Protein AF-A0A7C0Y6F1-F1 (afdb_monomer)

Secondary structure (DSSP, 8-state):
-------S-------------HHHHHHT-HHHHHHHHHHHHHHHHHHHH--HHHHHHHHHTS-HHHHHHHHHHHHHHHHHHHHHHHHHHHHTT----HHHHHHHHHHHHHHHHHSGGGTHHHHHHHHHHHHH---HHHHHHHHHHHHHHHHHH-

Structure (mmCIF, N/CA/C/O backbone):
data_AF-A0A7C0Y6F1-F1
#
_entry.id   AF-A0A7C0Y6F1-F1
#
loop_
_atom_site.group_PDB
_atom_site.id
_atom_site.type_symbol
_atom_site.label_atom_id
_atom_site.label_alt_id
_atom_site.label_comp_id
_atom_site.label_asym_id
_atom_site.label_entity_id
_atom_site.label_seq_id
_atom_site.pdbx_PDB_ins_code
_atom_site.Cartn_x
_atom_site.Cartn_y
_atom_site.Cartn_z
_atom_site.occupancy
_atom_site.B_iso_or_equiv
_atom_site.auth_seq_id
_atom_site.auth_comp_id
_atom_site.auth_asym_id
_atom_site.auth_atom_id
_atom_site.pdbx_PDB_model_num
ATOM 1 N N . MET A 1 1 ? -4.916 44.523 58.537 1.00 45.69 1 MET A N 1
ATOM 2 C CA . MET A 1 1 ? -4.960 45.295 57.272 1.00 45.69 1 MET A CA 1
ATOM 3 C C . MET A 1 1 ? -3.511 45.398 56.793 1.00 45.69 1 MET A C 1
ATOM 5 O O . MET A 1 1 ? -2.771 46.171 57.369 1.00 45.69 1 MET A O 1
ATOM 9 N N . LYS A 1 2 ? -2.946 44.514 55.965 1.00 43.34 2 LYS A N 1
ATOM 10 C CA . LYS A 1 2 ? -3.281 44.062 54.599 1.00 43.34 2 LYS A CA 1
ATOM 11 C C . LYS A 1 2 ? -2.713 42.632 54.439 1.00 43.34 2 LYS A C 1
ATOM 13 O O . LYS A 1 2 ? -1.578 42.402 54.830 1.00 43.34 2 LYS A O 1
ATOM 18 N N . SER A 1 3 ? -3.535 41.605 54.239 1.00 47.12 3 SER A N 1
ATOM 19 C CA . SER A 1 3 ? -3.939 41.013 52.948 1.00 47.12 3 SER A CA 1
ATOM 20 C C . SER A 1 3 ? -2.778 40.563 52.049 1.00 47.12 3 SER A C 1
ATOM 22 O O . SER A 1 3 ? -2.149 41.364 51.362 1.00 47.12 3 SER A O 1
ATOM 24 N N . ASN A 1 4 ? -2.587 39.244 52.046 1.00 40.72 4 ASN A N 1
ATOM 25 C CA . ASN A 1 4 ? -1.933 38.433 51.024 1.00 40.72 4 ASN A CA 1
ATOM 26 C C . ASN A 1 4 ? -2.391 38.797 49.601 1.00 40.72 4 ASN A C 1
ATOM 28 O O . ASN A 1 4 ? -3.575 39.067 49.413 1.00 40.72 4 ASN A O 1
ATOM 32 N N . LEU A 1 5 ? -1.491 38.686 48.618 1.00 48.28 5 LEU A N 1
ATOM 33 C CA . LEU A 1 5 ? -1.587 37.754 47.477 1.00 48.28 5 LEU A CA 1
ATOM 34 C C . LEU A 1 5 ? -0.594 38.151 46.373 1.00 48.28 5 LEU A C 1
ATOM 36 O O . LEU A 1 5 ? -0.806 39.086 45.608 1.00 48.28 5 LEU A O 1
ATOM 40 N N . ASN A 1 6 ? 0.484 37.370 46.299 1.00 45.94 6 ASN A N 1
ATOM 41 C CA . ASN A 1 6 ? 1.300 37.159 45.107 1.00 45.94 6 ASN A CA 1
ATOM 42 C C . ASN A 1 6 ? 0.425 36.635 43.969 1.00 45.94 6 ASN A C 1
ATOM 44 O O . ASN A 1 6 ? 0.065 35.464 44.036 1.00 45.94 6 ASN A O 1
ATOM 48 N N . ILE A 1 7 ? 0.166 37.414 42.916 1.00 55.19 7 ILE A N 1
ATOM 49 C CA . ILE A 1 7 ? -0.123 36.864 41.582 1.00 55.19 7 ILE A CA 1
ATOM 50 C C . ILE A 1 7 ? 0.225 37.914 40.517 1.00 55.19 7 ILE A C 1
ATOM 52 O O . ILE A 1 7 ? -0.499 38.890 40.388 1.00 55.19 7 ILE A O 1
ATOM 56 N N . THR A 1 8 ? 1.304 37.702 39.756 1.00 49.41 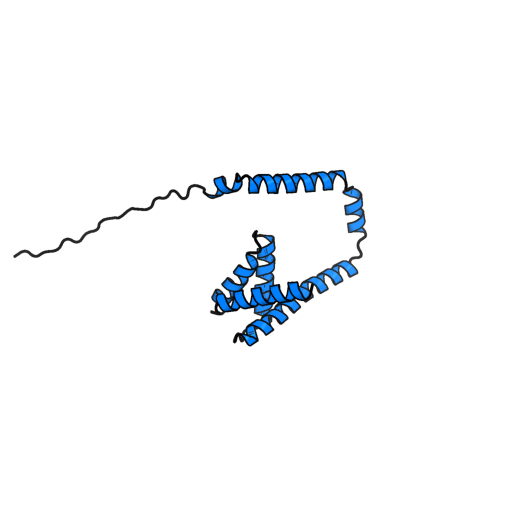8 THR A N 1
ATOM 57 C CA . THR A 1 8 ? 1.400 37.968 38.299 1.00 49.41 8 THR A CA 1
ATOM 58 C C . THR A 1 8 ? 2.741 37.444 37.763 1.00 49.41 8 THR A C 1
ATOM 60 O O . THR A 1 8 ? 3.693 37.310 38.528 1.00 49.41 8 THR A O 1
ATOM 63 N N . PRO A 1 9 ? 2.790 37.017 36.492 1.00 45.62 9 PRO A N 1
ATOM 64 C CA . PRO A 1 9 ? 3.160 35.650 36.153 1.00 45.62 9 PRO A CA 1
ATOM 65 C C . PRO A 1 9 ? 4.642 35.475 35.829 1.00 45.62 9 PRO A C 1
ATOM 67 O O . PRO A 1 9 ? 5.271 36.290 35.159 1.00 45.62 9 PRO A O 1
ATOM 70 N N . LYS A 1 10 ? 5.157 34.313 36.228 1.00 42.69 10 LYS A N 1
ATOM 71 C CA . LYS A 1 10 ? 6.374 33.723 35.689 1.00 42.69 10 LYS A CA 1
ATOM 72 C C . LYS A 1 10 ? 6.100 33.376 34.223 1.00 42.69 10 LYS A C 1
ATOM 74 O O . LYS A 1 10 ? 5.438 32.381 33.937 1.00 42.69 10 LYS A O 1
ATOM 79 N N . ILE A 1 11 ? 6.547 34.228 33.302 1.00 44.94 11 ILE A N 1
ATOM 80 C CA . ILE A 1 11 ? 6.618 33.883 31.881 1.00 44.94 11 ILE A CA 1
ATOM 81 C C . ILE A 1 11 ? 7.754 32.869 31.761 1.00 44.94 11 ILE A C 1
ATOM 83 O O . ILE A 1 11 ? 8.924 33.208 31.620 1.00 44.94 11 ILE A O 1
ATOM 87 N N . GLU A 1 12 ? 7.388 31.604 31.924 1.00 43.25 12 GLU A N 1
ATOM 88 C CA . GLU A 1 12 ? 8.207 30.441 31.622 1.00 43.25 12 GLU A CA 1
ATOM 89 C C . GLU A 1 12 ? 8.325 30.361 30.091 1.00 43.25 12 GLU A C 1
ATOM 91 O O . GLU A 1 12 ? 7.599 29.632 29.421 1.00 43.25 12 GLU A O 1
ATOM 96 N N . SER A 1 13 ? 9.202 31.182 29.510 1.00 50.00 13 SER A N 1
ATOM 97 C CA . SER A 1 13 ? 9.608 31.062 28.111 1.00 50.00 13 SER A CA 1
ATOM 98 C C . SER A 1 13 ? 10.679 29.975 27.991 1.00 50.00 13 SER A C 1
ATOM 100 O O . SER A 1 13 ? 11.838 30.255 27.691 1.00 50.00 13 SER A O 1
ATOM 102 N N . THR A 1 14 ? 10.304 28.724 28.251 1.00 49.09 14 THR A N 1
ATOM 103 C CA . THR A 1 14 ? 11.105 27.550 27.884 1.00 49.09 14 THR A CA 1
ATOM 104 C C . THR A 1 14 ? 10.550 26.958 26.594 1.00 49.09 14 THR A C 1
ATOM 106 O O . THR A 1 14 ? 9.919 25.908 26.566 1.00 49.09 14 THR A O 1
ATOM 109 N N . MET A 1 15 ? 10.798 27.652 25.485 1.00 47.81 15 MET A N 1
ATOM 110 C CA . MET A 1 15 ? 10.840 27.000 24.179 1.00 47.81 15 MET A CA 1
ATOM 111 C C . MET A 1 15 ? 12.304 26.927 23.753 1.00 47.81 15 MET A C 1
ATOM 113 O O . MET A 1 15 ? 12.851 27.950 23.341 1.00 47.81 15 MET A O 1
ATOM 117 N N . PRO A 1 16 ? 12.963 25.757 23.810 1.00 47.88 16 PRO A N 1
ATOM 118 C CA . PRO A 1 16 ? 14.098 25.535 22.943 1.00 47.88 16 PRO A CA 1
ATOM 119 C C . PRO A 1 16 ? 13.527 25.334 21.537 1.00 47.88 16 PRO A C 1
ATOM 121 O O . PRO A 1 16 ? 13.093 24.245 21.168 1.00 47.88 16 PRO A O 1
ATOM 124 N N . VAL A 1 17 ? 13.491 26.409 20.751 1.00 55.25 17 VAL A N 1
ATOM 125 C CA . VAL A 1 17 ? 13.431 26.298 19.291 1.00 55.25 17 VAL A CA 1
ATOM 126 C C . VAL A 1 17 ? 14.832 25.895 18.835 1.00 55.25 17 VAL A C 1
ATOM 128 O O . VAL A 1 17 ? 15.611 26.709 18.363 1.00 55.25 17 VAL A O 1
ATOM 131 N N . GLU A 1 18 ? 15.162 24.624 19.037 1.00 55.50 18 GLU A N 1
ATOM 132 C CA . GLU A 1 18 ? 16.269 23.941 18.366 1.00 55.50 18 GLU A CA 1
ATOM 133 C C . GLU A 1 18 ? 15.736 22.626 17.790 1.00 55.50 18 GLU A C 1
ATOM 135 O O . GLU A 1 18 ? 16.178 21.526 18.109 1.00 55.50 18 GLU A O 1
ATOM 140 N N . GLU A 1 19 ? 14.744 22.737 16.908 1.00 54.62 19 GLU A N 1
ATOM 141 C CA . GLU A 1 19 ? 14.383 21.659 15.984 1.00 54.62 19 GLU A CA 1
ATOM 142 C C . GLU A 1 19 ? 15.173 21.820 14.674 1.00 54.62 19 GLU A C 1
ATOM 144 O O . GLU A 1 19 ? 14.652 21.674 13.570 1.00 54.62 19 GLU A O 1
ATOM 149 N N . ASP A 1 20 ? 16.461 22.156 14.785 1.00 49.38 20 ASP A N 1
ATOM 150 C CA . ASP A 1 20 ? 17.341 22.255 13.628 1.00 49.38 20 ASP A CA 1
ATOM 151 C C . ASP A 1 20 ? 17.828 20.840 13.249 1.00 49.38 20 ASP A C 1
ATOM 153 O O . ASP A 1 20 ? 18.839 20.308 13.707 1.00 49.38 20 ASP A O 1
ATOM 157 N N . LEU A 1 21 ? 17.033 20.194 12.391 1.00 57.75 21 LEU A N 1
ATOM 158 C CA . LEU A 1 21 ? 17.490 19.241 11.372 1.00 57.75 21 LEU A CA 1
ATOM 159 C C . LEU A 1 21 ? 18.087 17.894 11.843 1.00 57.75 21 LEU A C 1
ATOM 161 O O . LEU A 1 21 ? 19.105 17.425 11.322 1.00 57.75 21 LEU A O 1
ATOM 165 N N . SER A 1 22 ? 17.338 17.138 12.652 1.00 54.09 22 SER A N 1
ATOM 166 C CA . SER A 1 22 ? 17.524 15.674 12.815 1.00 54.09 22 SER A CA 1
ATOM 167 C C . SER A 1 22 ? 17.446 14.889 11.479 1.00 54.09 22 SER A C 1
ATOM 169 O O . SER A 1 22 ? 18.003 13.797 11.329 1.00 54.09 22 SER A O 1
ATOM 171 N N . LEU A 1 23 ? 16.831 15.476 10.445 1.00 57.59 23 LEU A N 1
ATOM 172 C CA . LEU A 1 23 ? 16.748 14.901 9.098 1.00 57.59 23 LEU A CA 1
ATOM 173 C C . LEU A 1 23 ? 18.121 14.791 8.408 1.00 57.59 23 LEU A C 1
ATOM 175 O O . LEU A 1 23 ? 18.421 13.739 7.840 1.00 57.59 23 LEU A O 1
ATOM 179 N N . LYS A 1 24 ? 18.997 15.807 8.502 1.00 52.41 24 LYS A N 1
ATOM 180 C CA . LYS A 1 24 ? 20.322 15.791 7.839 1.00 52.41 24 LYS A CA 1
ATOM 181 C C . LYS A 1 24 ? 21.204 14.645 8.343 1.00 52.41 24 LYS A C 1
ATOM 183 O O . LYS A 1 24 ? 21.863 13.973 7.552 1.00 52.41 24 LYS A O 1
ATOM 188 N N . ARG A 1 25 ? 21.157 14.360 9.647 1.00 55.91 25 ARG A N 1
ATOM 189 C CA . ARG A 1 25 ? 21.922 13.270 10.276 1.00 55.91 25 ARG A CA 1
ATOM 190 C C . ARG A 1 25 ? 21.455 11.878 9.830 1.00 55.91 25 ARG A C 1
ATOM 192 O O . ARG A 1 25 ? 22.266 10.960 9.745 1.00 55.91 25 ARG A O 1
ATOM 199 N N . LYS A 1 26 ? 20.168 11.720 9.497 1.00 57.12 26 LYS A N 1
ATOM 200 C CA . LYS A 1 26 ? 19.586 10.460 8.998 1.00 57.12 26 LYS A CA 1
ATOM 201 C C . LYS A 1 26 ? 19.846 10.240 7.500 1.00 57.12 26 LYS A C 1
ATOM 203 O O . LYS A 1 26 ? 20.024 9.096 7.073 1.00 57.12 26 LYS A O 1
ATOM 208 N N . PHE A 1 27 ? 19.929 11.319 6.717 1.00 56.50 27 PHE A N 1
ATOM 209 C CA . PHE A 1 27 ? 20.334 11.274 5.304 1.00 56.50 27 PHE A CA 1
ATOM 210 C C . PHE A 1 27 ? 21.774 10.771 5.124 1.00 56.50 27 PHE A C 1
ATOM 212 O O . PHE A 1 27 ? 22.020 9.957 4.240 1.00 56.50 27 PHE A O 1
ATOM 219 N N . PHE A 1 28 ? 22.689 11.156 6.018 1.00 58.19 28 PHE A N 1
ATOM 220 C CA . PHE A 1 28 ? 24.073 10.659 6.041 1.00 58.19 28 PHE A CA 1
ATOM 221 C C . PHE A 1 28 ? 24.278 9.423 6.930 1.00 58.19 28 PHE A C 1
ATOM 223 O O . PHE A 1 28 ? 25.402 9.121 7.332 1.00 58.19 28 PHE A O 1
ATOM 230 N N . SER A 1 29 ? 23.220 8.664 7.238 1.00 73.00 29 SER A N 1
ATOM 231 C CA . SER A 1 29 ? 23.426 7.354 7.859 1.00 73.00 29 SER A CA 1
ATOM 232 C C . SER A 1 29 ? 24.104 6.422 6.849 1.00 73.00 29 SER A C 1
ATOM 234 O O . SER A 1 29 ? 23.693 6.352 5.689 1.00 73.00 29 SER A O 1
ATOM 236 N N . PHE A 1 30 ? 25.117 5.671 7.288 1.00 79.69 30 PHE A N 1
ATOM 237 C CA . PHE A 1 30 ? 25.823 4.694 6.448 1.00 79.69 30 PHE A CA 1
ATOM 238 C C . PHE A 1 30 ? 24.856 3.724 5.741 1.00 79.69 30 PHE A C 1
ATOM 240 O O . PHE A 1 30 ? 25.056 3.373 4.583 1.00 79.69 30 PHE A O 1
ATOM 247 N N . LYS A 1 31 ? 23.743 3.367 6.399 1.00 78.50 31 LYS A N 1
ATOM 248 C CA . LYS A 1 31 ? 22.677 2.526 5.828 1.00 78.50 31 LYS A CA 1
ATOM 249 C C . LYS A 1 31 ? 21.946 3.203 4.663 1.00 78.50 31 LYS A C 1
ATOM 251 O O . LYS A 1 31 ? 21.627 2.545 3.674 1.00 78.50 31 LYS A O 1
ATOM 256 N N . THR A 1 32 ? 21.689 4.506 4.770 1.00 81.75 32 THR A N 1
ATOM 257 C CA . THR A 1 32 ? 21.042 5.307 3.721 1.00 81.75 32 THR A CA 1
ATOM 258 C C . THR A 1 32 ? 21.962 5.417 2.507 1.00 81.75 32 THR A C 1
ATOM 260 O O . THR A 1 32 ? 21.539 5.124 1.391 1.00 81.75 32 THR A O 1
ATOM 263 N N . LEU A 1 33 ? 23.239 5.744 2.735 1.00 85.25 33 LEU A N 1
ATOM 264 C CA . LEU A 1 33 ? 24.244 5.851 1.675 1.00 85.25 33 LEU A CA 1
ATOM 265 C C . LEU A 1 33 ? 24.457 4.512 0.956 1.00 85.25 33 LEU A C 1
ATOM 267 O O . LEU A 1 33 ? 24.483 4.475 -0.271 1.00 85.25 33 LEU A O 1
ATOM 271 N N . LEU A 1 34 ? 24.525 3.408 1.706 1.00 88.75 34 LEU A N 1
ATOM 272 C CA . LEU A 1 34 ? 24.637 2.062 1.143 1.00 88.75 34 LEU A CA 1
ATOM 273 C C . LEU A 1 34 ? 23.416 1.691 0.287 1.00 88.75 34 LEU A C 1
ATOM 275 O O . LEU A 1 34 ? 23.574 1.102 -0.779 1.00 88.75 34 LEU A O 1
ATOM 279 N N . SER A 1 35 ? 22.206 2.071 0.714 1.00 85.44 35 SER A N 1
ATOM 280 C CA . SER A 1 35 ? 20.974 1.824 -0.051 1.00 85.44 35 SER A CA 1
ATOM 281 C C . SER A 1 35 ? 20.953 2.609 -1.367 1.00 85.44 35 SER A C 1
ATOM 283 O O . SER A 1 35 ? 20.584 2.057 -2.402 1.00 85.44 35 SER A O 1
ATOM 285 N N . PHE A 1 36 ? 21.393 3.873 -1.352 1.00 90.50 36 PHE A N 1
ATOM 286 C CA . PHE A 1 36 ? 21.524 4.681 -2.568 1.00 90.50 36 PHE A CA 1
ATOM 287 C C . PHE A 1 36 ? 22.613 4.156 -3.502 1.00 90.50 36 PHE A C 1
ATOM 289 O O . PHE A 1 36 ? 22.384 4.076 -4.707 1.00 90.50 36 PHE A O 1
ATOM 296 N N . LEU A 1 37 ? 23.766 3.755 -2.962 1.00 93.44 37 LEU A N 1
ATOM 297 C CA . LEU A 1 37 ? 24.845 3.153 -3.743 1.00 93.44 37 LEU A CA 1
ATOM 298 C C . LEU A 1 37 ? 24.368 1.866 -4.424 1.00 93.44 37 LEU A C 1
ATOM 300 O O . LEU A 1 37 ? 24.578 1.690 -5.620 1.00 93.44 37 LEU A O 1
ATOM 304 N N . LEU A 1 38 ? 23.659 1.003 -3.693 1.00 94.12 38 LEU A N 1
ATOM 305 C CA . LEU A 1 38 ? 23.070 -0.210 -4.253 1.00 94.12 38 LEU A CA 1
ATOM 306 C C . LEU A 1 38 ? 22.056 0.110 -5.359 1.00 94.12 38 LEU A C 1
ATOM 308 O O . LEU A 1 38 ? 22.127 -0.480 -6.435 1.00 94.12 38 LEU A O 1
ATOM 312 N N . ALA A 1 39 ? 21.149 1.064 -5.128 1.00 92.62 39 ALA A N 1
ATOM 313 C CA . ALA A 1 39 ? 20.194 1.504 -6.144 1.00 92.62 39 ALA A CA 1
ATOM 314 C C . ALA A 1 39 ? 20.908 2.024 -7.404 1.00 92.62 39 ALA A C 1
ATOM 316 O O . ALA A 1 39 ? 20.520 1.675 -8.519 1.00 92.62 39 ALA A O 1
ATOM 317 N N . PHE A 1 40 ? 21.984 2.797 -7.234 1.00 95.25 40 PHE A N 1
ATOM 318 C CA . PHE A 1 40 ? 22.790 3.318 -8.334 1.00 95.25 40 PHE A CA 1
ATOM 319 C C . PHE A 1 40 ? 23.509 2.205 -9.105 1.00 95.25 40 PHE A C 1
ATOM 321 O O . PHE A 1 40 ? 23.496 2.212 -10.332 1.00 95.25 40 PHE A O 1
ATOM 328 N N . ILE A 1 41 ? 24.071 1.211 -8.409 1.00 95.44 41 ILE A N 1
ATOM 329 C CA . ILE A 1 41 ? 24.688 0.031 -9.034 1.00 95.44 41 ILE A CA 1
ATOM 330 C C . ILE A 1 41 ? 23.657 -0.728 -9.875 1.00 95.44 41 ILE A C 1
ATOM 332 O O . ILE A 1 41 ? 23.937 -1.069 -11.023 1.00 95.44 41 ILE A O 1
ATOM 336 N N . VAL A 1 42 ? 22.455 -0.964 -9.338 1.00 94.75 42 VAL A N 1
ATOM 337 C CA . VAL A 1 42 ? 21.375 -1.642 -10.071 1.00 94.75 42 VAL A CA 1
ATOM 338 C C . VAL A 1 42 ? 20.969 -0.838 -11.308 1.00 94.75 42 VAL A C 1
ATOM 340 O O . VAL A 1 42 ? 20.878 -1.411 -12.391 1.00 94.75 42 VAL A O 1
ATOM 343 N N . LEU A 1 43 ? 20.783 0.479 -11.181 1.00 92.69 43 LEU A N 1
ATOM 344 C CA . LEU A 1 43 ? 20.468 1.373 -12.304 1.00 92.69 43 LEU A CA 1
ATOM 345 C C . LEU A 1 43 ? 21.571 1.381 -13.370 1.00 92.69 43 LEU A C 1
ATOM 347 O O . LEU A 1 43 ? 21.270 1.317 -14.560 1.00 92.69 43 LEU A O 1
ATOM 351 N N . TYR A 1 44 ? 22.838 1.412 -12.961 1.00 93.75 44 TYR A N 1
ATOM 352 C CA . TYR A 1 44 ? 23.984 1.387 -13.867 1.00 93.75 44 TYR A CA 1
ATOM 353 C C . TYR A 1 44 ? 24.094 0.058 -14.627 1.00 93.75 44 TYR A C 1
ATOM 355 O O . TYR A 1 44 ? 24.300 0.043 -15.845 1.00 93.75 44 TYR A O 1
ATOM 363 N N . LEU A 1 45 ? 23.904 -1.066 -13.929 1.00 92.62 45 LEU A N 1
ATOM 364 C CA . LEU A 1 45 ? 23.833 -2.386 -14.555 1.00 92.62 45 LEU A CA 1
ATOM 365 C C . LEU A 1 45 ? 22.669 -2.462 -15.541 1.00 92.62 45 LEU A C 1
ATOM 367 O O . LEU A 1 45 ? 22.851 -2.948 -16.656 1.00 92.62 45 LEU A O 1
ATOM 371 N N . LEU A 1 46 ? 21.499 -1.945 -15.162 1.00 90.50 46 LEU A N 1
ATOM 372 C CA . LEU A 1 46 ? 20.326 -1.896 -16.028 1.00 90.50 46 LEU A CA 1
ATOM 373 C C . LEU A 1 46 ? 20.618 -1.087 -17.296 1.00 90.50 46 LEU A C 1
ATOM 375 O O . LEU A 1 46 ? 20.378 -1.572 -18.395 1.00 90.50 46 LEU A O 1
ATOM 379 N N . TYR A 1 47 ? 21.208 0.099 -17.152 1.00 88.25 47 TYR A N 1
ATOM 380 C CA . TYR A 1 47 ? 21.570 0.965 -18.273 1.00 88.25 47 TYR A CA 1
ATOM 381 C C . TYR A 1 47 ? 22.582 0.309 -19.223 1.00 88.25 47 TYR A C 1
ATOM 383 O O . TYR A 1 47 ? 22.474 0.447 -20.436 1.00 88.25 47 TYR A O 1
ATOM 391 N N . THR A 1 48 ? 23.541 -0.448 -18.685 1.00 90.56 48 THR A N 1
ATOM 392 C CA . THR A 1 48 ? 24.588 -1.097 -19.492 1.00 90.56 48 THR A CA 1
ATOM 393 C C . THR A 1 48 ? 24.098 -2.392 -20.152 1.00 90.56 48 THR A C 1
ATOM 395 O O . THR A 1 48 ? 24.624 -2.804 -21.184 1.00 90.56 48 THR A O 1
ATOM 398 N N . ARG A 1 49 ? 23.109 -3.075 -19.559 1.00 89.56 49 ARG A N 1
ATOM 399 C CA . ARG A 1 49 ? 22.571 -4.354 -20.059 1.00 89.56 49 ARG A CA 1
ATOM 400 C C . ARG A 1 49 ? 21.325 -4.198 -20.927 1.00 89.56 49 ARG A C 1
ATOM 402 O O . ARG A 1 49 ? 21.025 -5.110 -21.694 1.00 89.56 49 ARG A O 1
ATOM 409 N N . ILE A 1 50 ? 20.591 -3.094 -20.800 1.00 89.38 50 ILE A N 1
ATOM 410 C CA . ILE A 1 50 ? 19.318 -2.881 -21.491 1.00 89.38 50 ILE A CA 1
ATOM 411 C C . ILE A 1 50 ? 19.470 -1.833 -22.588 1.00 89.38 50 ILE A C 1
ATOM 413 O O . ILE A 1 50 ? 19.720 -0.658 -22.340 1.00 89.38 50 ILE A O 1
ATOM 417 N N . GLU A 1 51 ? 19.196 -2.248 -23.821 1.00 89.81 51 GLU A N 1
ATOM 418 C CA . GLU A 1 51 ? 19.028 -1.326 -24.938 1.00 89.81 51 GLU A CA 1
ATOM 419 C C . GLU A 1 51 ? 17.682 -0.596 -24.820 1.00 89.81 51 GLU A C 1
ATOM 421 O O . GLU A 1 51 ? 16.629 -1.119 -25.198 1.00 89.81 51 GLU A O 1
ATOM 426 N N . ILE A 1 52 ? 17.718 0.639 -24.314 1.00 86.50 52 ILE A N 1
ATOM 427 C CA . ILE A 1 52 ? 16.527 1.475 -24.083 1.00 86.50 52 ILE A CA 1
ATOM 428 C C . ILE A 1 52 ? 15.665 1.615 -25.351 1.00 86.50 52 ILE A C 1
ATOM 430 O O . ILE A 1 52 ? 14.439 1.525 -25.284 1.00 86.50 52 ILE A O 1
ATOM 434 N N . ASN A 1 53 ? 16.293 1.730 -26.525 1.00 89.31 53 ASN A N 1
ATOM 435 C CA . ASN A 1 53 ? 15.593 1.816 -27.811 1.00 89.31 53 ASN A CA 1
ATOM 436 C C . ASN A 1 53 ? 14.740 0.570 -28.101 1.00 89.31 53 ASN A C 1
ATOM 438 O O . ASN A 1 53 ? 13.604 0.688 -28.567 1.00 89.31 53 ASN A O 1
ATOM 442 N N . LYS A 1 54 ? 15.248 -0.629 -27.776 1.00 89.69 54 LYS A N 1
ATOM 443 C CA . LYS A 1 54 ? 14.487 -1.877 -27.925 1.00 89.69 54 LYS A CA 1
ATOM 444 C C . LYS A 1 54 ? 13.296 -1.899 -26.971 1.00 89.69 54 LYS A C 1
ATOM 446 O O . LYS A 1 54 ? 12.198 -2.235 -27.409 1.00 89.69 54 LYS A O 1
ATOM 451 N N . VAL A 1 55 ? 13.472 -1.468 -25.720 1.00 89.75 55 VAL A N 1
ATOM 452 C CA . VAL A 1 55 ? 12.380 -1.380 -24.731 1.00 89.75 55 VAL A CA 1
ATOM 453 C C . VAL A 1 55 ? 11.263 -0.456 -25.212 1.00 89.75 55 VAL A C 1
ATOM 455 O O . VAL A 1 55 ? 10.104 -0.868 -25.235 1.00 89.75 55 VAL A O 1
ATOM 458 N N . ILE A 1 56 ? 11.598 0.753 -25.669 1.00 90.69 56 ILE A N 1
ATOM 459 C CA . ILE A 1 56 ? 10.610 1.711 -26.190 1.00 90.69 56 ILE A CA 1
ATOM 460 C C . ILE A 1 56 ? 9.861 1.113 -27.390 1.00 90.69 56 ILE A C 1
ATOM 462 O O . ILE A 1 56 ? 8.635 1.203 -27.459 1.00 90.69 56 ILE A O 1
ATOM 466 N N . SER A 1 57 ? 10.574 0.440 -28.299 1.00 91.81 57 SER A N 1
ATOM 467 C CA . SER A 1 57 ? 9.962 -0.205 -29.469 1.00 91.81 57 SER A CA 1
ATOM 468 C C . SER A 1 57 ? 9.036 -1.380 -29.121 1.00 91.81 57 SER A C 1
ATOM 470 O O . SER A 1 57 ? 8.102 -1.676 -29.863 1.00 91.81 57 SER A O 1
ATOM 472 N N . LEU A 1 58 ? 9.288 -2.073 -28.007 1.00 89.69 58 LEU A N 1
ATOM 473 C CA . LEU A 1 58 ? 8.434 -3.157 -27.521 1.00 89.69 58 LEU A CA 1
ATOM 474 C C . LEU A 1 58 ? 7.173 -2.604 -26.856 1.00 89.69 58 LEU A C 1
ATOM 476 O O . LEU A 1 58 ? 6.083 -3.119 -27.098 1.00 89.69 58 LEU A O 1
ATOM 480 N N . ILE A 1 59 ? 7.309 -1.529 -26.075 1.00 88.81 59 ILE A N 1
ATOM 481 C CA . ILE A 1 59 ? 6.177 -0.840 -25.447 1.00 88.81 59 ILE A CA 1
ATOM 482 C C . ILE A 1 59 ? 5.246 -0.257 -26.517 1.00 88.81 59 ILE A C 1
ATOM 484 O O . ILE A 1 59 ? 4.033 -0.412 -26.411 1.00 88.81 59 ILE A O 1
ATOM 488 N N . SER A 1 60 ? 5.785 0.343 -27.583 1.00 88.12 60 SER A N 1
ATOM 489 C CA . SER A 1 60 ? 4.961 0.906 -28.664 1.00 88.12 60 SER A CA 1
ATOM 490 C C . SER A 1 60 ? 4.198 -0.151 -29.473 1.00 88.12 60 SER A C 1
ATOM 492 O O . SER A 1 60 ? 3.158 0.153 -30.053 1.00 88.12 60 SER A O 1
ATOM 494 N N . LYS A 1 61 ? 4.675 -1.402 -29.481 1.00 92.06 61 LYS A N 1
ATOM 495 C CA . LYS A 1 61 ? 4.000 -2.554 -30.105 1.00 92.06 61 LYS A CA 1
ATOM 496 C C . LYS A 1 61 ? 2.994 -3.246 -29.182 1.00 92.06 61 LYS A C 1
ATOM 498 O O . LYS A 1 61 ? 2.345 -4.206 -29.607 1.00 92.06 61 LYS A O 1
ATOM 503 N N . ALA A 1 62 ? 2.871 -2.816 -27.927 1.00 89.19 62 ALA A N 1
ATOM 504 C CA . ALA A 1 62 ? 1.949 -3.430 -26.985 1.00 89.19 62 ALA A CA 1
ATOM 505 C C . ALA A 1 62 ? 0.496 -3.288 -27.465 1.00 89.19 62 ALA A C 1
ATOM 507 O O . ALA A 1 62 ? 0.064 -2.245 -27.956 1.00 89.19 62 ALA A O 1
ATOM 508 N N . LYS A 1 63 ? -0.290 -4.357 -27.307 1.00 92.69 63 LYS A N 1
ATOM 509 C CA . LYS A 1 63 ? -1.708 -4.350 -27.675 1.00 92.69 63 LYS A CA 1
ATOM 510 C C . LYS A 1 63 ? -2.505 -3.563 -26.634 1.00 92.69 63 LYS A C 1
ATOM 512 O O . LYS A 1 63 ? -2.730 -4.060 -25.531 1.00 92.69 63 LYS A O 1
ATOM 517 N N . TRP A 1 64 ? -3.002 -2.388 -27.015 1.00 91.06 64 TRP A N 1
ATOM 518 C CA . TRP A 1 64 ? -3.849 -1.538 -26.170 1.00 91.06 64 TRP A CA 1
ATOM 519 C C . TRP A 1 64 ? -5.024 -2.265 -25.486 1.00 91.06 64 TRP A C 1
ATOM 521 O O . TRP A 1 64 ? -5.227 -2.028 -24.296 1.00 91.06 64 TRP A O 1
ATOM 531 N N . PRO A 1 65 ? -5.752 -3.201 -26.137 1.00 94.38 65 PRO A N 1
ATOM 532 C CA . PRO A 1 65 ? -6.826 -3.937 -25.465 1.00 94.38 65 PRO A CA 1
ATOM 533 C C . PRO A 1 65 ? -6.341 -4.798 -24.294 1.00 94.38 65 PRO A C 1
ATOM 535 O O . PRO A 1 65 ? -7.006 -4.867 -23.265 1.00 94.38 65 PRO A O 1
ATOM 538 N N . LEU A 1 66 ? -5.165 -5.426 -24.420 1.00 93.88 66 LEU A N 1
ATOM 539 C CA . LEU A 1 66 ? -4.578 -6.217 -23.335 1.00 93.88 66 LEU A CA 1
ATOM 540 C C . LEU A 1 66 ? -4.122 -5.320 -22.186 1.00 93.88 66 LEU A C 1
ATOM 542 O O . LEU A 1 66 ? -4.296 -5.684 -21.027 1.00 93.88 66 LEU A O 1
ATOM 546 N N . PHE A 1 67 ? -3.580 -4.141 -22.500 1.00 92.31 67 PHE A N 1
ATOM 547 C CA . PHE A 1 67 ? -3.206 -3.159 -21.488 1.00 92.31 67 PHE A CA 1
ATOM 548 C C . PHE A 1 67 ? -4.429 -2.666 -20.705 1.00 92.31 67 PHE A C 1
ATOM 550 O O . PHE A 1 67 ? -4.411 -2.670 -19.476 1.00 92.31 67 PHE A O 1
ATOM 557 N N . LEU A 1 68 ? -5.517 -2.315 -21.400 1.00 94.50 68 LEU A N 1
ATOM 558 C CA . LEU A 1 68 ? -6.763 -1.897 -20.758 1.00 94.50 68 LEU A CA 1
ATOM 559 C C . LEU A 1 68 ? -7.366 -3.022 -19.905 1.00 94.50 68 L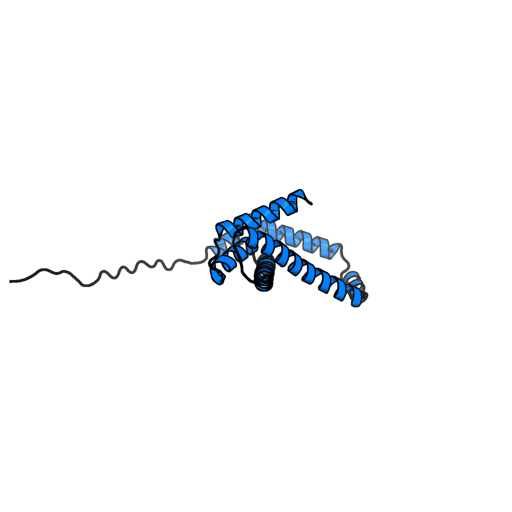EU A C 1
ATOM 561 O O . LEU A 1 68 ? -7.810 -2.774 -18.787 1.00 94.50 68 LEU A O 1
ATOM 565 N N . LEU A 1 69 ? -7.339 -4.264 -20.394 1.00 96.38 69 LEU A N 1
ATOM 566 C CA . LEU A 1 69 ? -7.803 -5.419 -19.629 1.00 96.38 69 LEU A CA 1
ATOM 567 C C . LEU A 1 69 ? -6.960 -5.637 -18.364 1.00 96.38 69 LEU A C 1
ATOM 569 O O . LEU A 1 69 ? -7.518 -5.811 -17.284 1.00 96.38 69 LEU A O 1
ATOM 573 N N . ALA A 1 70 ? -5.630 -5.582 -18.476 1.00 95.75 70 ALA A N 1
ATOM 574 C CA . ALA A 1 70 ? -4.728 -5.699 -17.332 1.00 95.75 70 ALA A CA 1
ATOM 575 C C . ALA A 1 70 ? -4.964 -4.578 -16.310 1.00 95.75 70 ALA A C 1
ATOM 577 O O . ALA A 1 70 ? -5.017 -4.842 -15.110 1.00 95.75 70 ALA A O 1
ATOM 578 N N . PHE A 1 71 ? -5.173 -3.348 -16.785 1.00 95.31 71 PHE A N 1
ATOM 579 C CA . PHE A 1 71 ? -5.541 -2.208 -15.953 1.00 95.31 71 PHE A CA 1
ATOM 580 C C . PHE A 1 71 ? -6.851 -2.477 -15.199 1.00 95.31 71 PHE A C 1
ATOM 582 O O . PHE A 1 71 ? -6.880 -2.404 -13.973 1.00 95.31 71 PHE A O 1
ATOM 589 N N . LEU A 1 72 ? -7.920 -2.879 -15.889 1.00 96.62 72 LEU A N 1
ATOM 590 C CA . LEU A 1 72 ? -9.205 -3.180 -15.249 1.00 96.62 72 LEU A CA 1
ATOM 591 C C . LEU A 1 72 ? -9.091 -4.311 -14.219 1.00 96.62 72 LEU A C 1
ATOM 593 O O . LEU A 1 72 ? -9.595 -4.172 -13.105 1.00 96.62 72 LEU A O 1
ATOM 597 N N . ILE A 1 73 ? -8.388 -5.398 -14.553 1.00 96.88 73 ILE A N 1
ATOM 598 C CA . ILE A 1 73 ? -8.147 -6.520 -13.633 1.00 96.88 73 ILE A CA 1
ATOM 599 C C . ILE A 1 73 ? -7.364 -6.055 -12.401 1.00 96.88 73 ILE A C 1
ATOM 601 O O . ILE A 1 73 ? -7.686 -6.459 -11.283 1.00 96.88 73 ILE A O 1
ATOM 605 N N . PHE A 1 74 ? -6.364 -5.190 -12.575 1.00 94.25 74 PHE A N 1
ATOM 606 C CA . PHE A 1 74 ? -5.576 -4.652 -11.471 1.00 94.25 74 PHE A CA 1
ATOM 607 C C . PHE A 1 74 ? -6.440 -3.850 -10.488 1.00 94.25 74 PHE A C 1
ATOM 609 O O . PHE A 1 74 ? -6.428 -4.134 -9.288 1.00 94.25 74 PHE A O 1
ATOM 616 N N . TYR A 1 75 ? -7.250 -2.906 -10.975 1.00 92.00 75 TYR A N 1
ATOM 617 C CA . TYR A 1 75 ? -8.130 -2.116 -10.104 1.00 92.00 75 TYR A CA 1
ATOM 618 C C . TYR A 1 75 ? -9.241 -2.963 -9.479 1.00 92.00 75 TYR A C 1
ATOM 620 O O . TYR A 1 75 ? -9.550 -2.802 -8.295 1.00 92.00 75 TYR A O 1
ATOM 628 N N . LEU A 1 76 ? -9.792 -3.920 -10.229 1.00 94.69 76 LEU A N 1
ATOM 629 C CA . LEU A 1 76 ? -10.767 -4.865 -9.696 1.00 94.69 76 LEU A CA 1
ATOM 630 C C . LEU A 1 76 ? -10.158 -5.732 -8.584 1.00 94.69 76 LEU A C 1
ATOM 632 O O . LEU A 1 76 ? -10.807 -5.963 -7.568 1.00 94.69 76 LEU A O 1
ATOM 636 N N . SER A 1 77 ? -8.897 -6.152 -8.719 1.00 92.12 77 SER A N 1
ATOM 637 C CA . SER A 1 77 ? -8.169 -6.887 -7.675 1.00 92.12 77 SER A CA 1
ATOM 638 C C . SER A 1 77 ? -8.053 -6.077 -6.382 1.00 92.12 77 SER A C 1
ATOM 640 O O . SER A 1 77 ? -8.278 -6.615 -5.296 1.00 92.12 77 SER A O 1
ATOM 642 N N . ILE A 1 78 ? -7.778 -4.771 -6.474 1.00 90.12 78 ILE A N 1
ATOM 643 C CA . ILE A 1 78 ? -7.742 -3.892 -5.294 1.00 90.12 78 ILE A CA 1
ATOM 644 C C . ILE A 1 78 ? -9.128 -3.803 -4.644 1.00 90.12 78 ILE A C 1
ATOM 646 O O . ILE A 1 78 ? -9.241 -3.925 -3.423 1.00 90.12 78 ILE A O 1
ATOM 650 N N . PHE A 1 79 ? -10.187 -3.670 -5.442 1.00 92.38 79 PHE A N 1
ATOM 651 C CA . PHE A 1 79 ? -11.554 -3.650 -4.925 1.00 92.38 79 PHE A CA 1
ATOM 652 C C . PHE A 1 79 ? -11.948 -4.969 -4.239 1.00 92.38 79 PHE A C 1
ATOM 654 O O . PHE A 1 79 ? -12.504 -4.956 -3.141 1.00 92.38 79 PHE A O 1
ATOM 661 N N . LEU A 1 80 ? -11.609 -6.117 -4.831 1.00 92.88 80 LEU A N 1
ATOM 662 C CA . LEU A 1 80 ? -11.867 -7.435 -4.241 1.00 92.88 80 LEU A CA 1
ATOM 663 C C . LEU A 1 80 ? -11.122 -7.626 -2.913 1.00 92.88 80 LEU A C 1
ATOM 665 O O . LEU A 1 80 ? -11.691 -8.159 -1.958 1.00 92.88 80 LEU A O 1
ATOM 669 N N . ARG A 1 81 ? -9.880 -7.135 -2.811 1.00 91.44 81 ARG A N 1
ATOM 670 C CA . ARG A 1 81 ? -9.137 -7.085 -1.538 1.00 91.44 81 ARG A CA 1
ATOM 671 C C . ARG A 1 81 ? -9.853 -6.198 -0.517 1.00 91.44 81 ARG A C 1
ATOM 673 O O . ARG A 1 81 ? -10.002 -6.603 0.634 1.00 91.44 81 ARG A O 1
ATOM 680 N N . GLY A 1 82 ? -10.355 -5.046 -0.964 1.00 92.50 82 GLY A N 1
ATOM 681 C CA . GLY A 1 82 ? -11.240 -4.153 -0.213 1.00 92.50 82 GLY A CA 1
ATOM 682 C C . GLY A 1 82 ? -12.431 -4.867 0.408 1.00 92.50 82 GLY A C 1
ATOM 683 O O . GLY A 1 82 ? -12.657 -4.804 1.618 1.00 92.50 82 GLY A O 1
ATOM 684 N N . LEU A 1 83 ? -13.149 -5.615 -0.422 1.00 93.38 83 LEU A N 1
ATOM 685 C CA . LEU A 1 83 ? -14.315 -6.383 -0.019 1.00 93.38 83 LEU A CA 1
ATOM 686 C C . LEU A 1 83 ? -13.961 -7.504 0.967 1.00 93.38 83 LEU A C 1
ATOM 688 O O . LEU A 1 83 ? -14.636 -7.666 1.984 1.00 93.38 83 LEU A O 1
ATOM 692 N N . ARG A 1 84 ? -12.881 -8.247 0.705 1.00 92.50 84 ARG A N 1
ATOM 693 C CA . ARG A 1 84 ? -12.392 -9.295 1.611 1.00 92.50 84 ARG A CA 1
ATOM 694 C C . ARG A 1 84 ? -12.064 -8.729 2.991 1.00 92.50 84 ARG A C 1
ATOM 696 O O . ARG A 1 84 ? -12.484 -9.285 4.004 1.00 92.50 84 ARG A O 1
ATOM 703 N N . TRP A 1 85 ? -11.346 -7.610 3.038 1.00 93.94 85 TRP A N 1
ATOM 704 C CA . TRP A 1 85 ? -11.001 -6.966 4.300 1.00 93.94 85 TRP A CA 1
ATOM 705 C C . TRP A 1 85 ? -12.233 -6.397 5.012 1.00 93.94 85 TRP A C 1
ATOM 707 O O . TRP A 1 85 ? -12.356 -6.534 6.228 1.00 93.94 85 TRP A O 1
ATOM 717 N N . HIS A 1 86 ? -13.202 -5.856 4.269 1.00 94.56 86 HIS A N 1
ATOM 718 C CA . HIS A 1 86 ? -14.490 -5.452 4.830 1.00 94.56 86 HIS A CA 1
ATOM 719 C C . HIS A 1 86 ? -15.212 -6.617 5.529 1.00 94.56 86 HIS A C 1
ATOM 721 O O . HIS A 1 86 ? -15.728 -6.429 6.630 1.00 94.56 86 HIS A O 1
ATOM 727 N N . PHE A 1 87 ? -15.202 -7.827 4.957 1.00 92.81 87 PHE A N 1
ATOM 728 C CA . PHE A 1 87 ? -15.772 -9.005 5.622 1.00 92.81 87 PHE A CA 1
ATOM 729 C C . PHE A 1 87 ? -15.048 -9.358 6.928 1.00 92.81 87 PHE A C 1
ATOM 731 O O . PHE A 1 87 ? -15.708 -9.651 7.925 1.00 92.81 87 PHE A O 1
ATOM 738 N N . LEU A 1 88 ? -13.714 -9.268 6.963 1.00 92.31 88 LEU A N 1
ATOM 739 C CA . LEU A 1 88 ? -12.942 -9.458 8.199 1.00 92.31 88 LEU A CA 1
ATOM 740 C C . LEU A 1 88 ? -13.325 -8.426 9.267 1.00 92.31 88 LEU A C 1
ATOM 742 O O . LEU A 1 88 ? -13.568 -8.787 10.416 1.00 92.31 88 LEU A O 1
ATOM 746 N N . LEU A 1 89 ? -13.436 -7.151 8.888 1.00 93.06 89 LEU A N 1
ATOM 747 C CA . LEU A 1 89 ? -13.843 -6.080 9.799 1.00 93.06 89 LEU A CA 1
ATOM 748 C C . LEU A 1 89 ? -15.282 -6.260 10.299 1.00 93.06 89 LEU A C 1
ATOM 750 O O . LEU A 1 89 ? -15.562 -5.991 11.469 1.00 93.06 89 LEU A O 1
ATOM 754 N N . LYS A 1 90 ? -16.183 -6.766 9.451 1.00 93.75 90 LYS A N 1
ATOM 755 C CA . LYS A 1 90 ? -17.566 -7.067 9.834 1.00 93.75 90 LYS A CA 1
ATOM 756 C C . LYS A 1 90 ? -17.640 -8.101 10.954 1.00 93.75 90 LYS A C 1
ATOM 758 O O . LYS A 1 90 ? -18.374 -7.896 11.917 1.00 93.75 90 LYS A O 1
ATOM 763 N N . ASN A 1 91 ? -16.804 -9.138 10.898 1.00 91.25 91 ASN A N 1
ATOM 764 C CA . ASN A 1 91 ? -16.682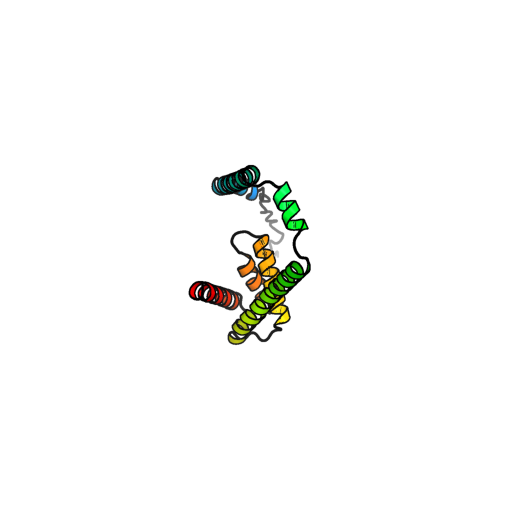 -10.122 11.981 1.00 91.25 91 ASN A CA 1
ATOM 765 C C . ASN A 1 91 ? -16.136 -9.519 13.290 1.00 91.25 91 ASN A C 1
ATOM 767 O O . ASN A 1 91 ? -16.357 -10.071 14.363 1.00 91.25 91 ASN A O 1
ATOM 771 N N . LEU A 1 92 ? -15.461 -8.367 13.225 1.00 92.12 92 LEU A N 1
ATOM 772 C CA . LEU A 1 92 ? -14.952 -7.628 14.388 1.00 92.12 92 LEU A CA 1
ATOM 773 C C . LEU A 1 92 ? -15.935 -6.562 14.915 1.00 92.12 92 LEU A C 1
ATOM 775 O O . LEU A 1 92 ? -15.588 -5.804 15.833 1.00 92.12 92 LEU A O 1
ATOM 779 N N . GLY A 1 93 ? -17.148 -6.508 14.351 1.00 91.19 93 GLY A N 1
ATOM 780 C CA . GLY A 1 93 ? -18.232 -5.605 14.746 1.00 91.19 93 GLY A CA 1
ATOM 781 C C . GLY A 1 93 ? -18.325 -4.306 13.937 1.00 91.19 93 GLY A C 1
ATOM 782 O O . GLY A 1 93 ? -19.037 -3.393 14.347 1.00 91.19 93 GLY A O 1
ATOM 783 N N . PHE A 1 94 ? -17.611 -4.181 12.814 1.00 92.62 94 PHE A N 1
ATOM 784 C CA . PHE A 1 94 ? -17.693 -3.000 11.950 1.00 92.62 94 PHE A CA 1
ATOM 785 C C . PHE A 1 94 ? -18.822 -3.117 10.912 1.00 92.62 94 PHE A C 1
ATOM 787 O O . PHE A 1 94 ? -18.823 -4.028 10.091 1.00 92.62 94 PHE A O 1
ATOM 794 N N . ASN A 1 95 ? -19.739 -2.146 10.873 1.00 89.38 95 ASN A N 1
ATOM 795 C CA . ASN A 1 95 ? -20.911 -2.166 9.981 1.00 89.38 95 ASN A CA 1
ATOM 796 C C . ASN A 1 95 ? -20.911 -1.058 8.906 1.00 89.38 95 ASN A C 1
ATOM 798 O O . ASN A 1 95 ? -21.969 -0.666 8.420 1.00 89.38 95 ASN A O 1
ATOM 802 N N . GLY A 1 96 ? -19.745 -0.521 8.533 1.00 89.56 96 GLY A N 1
ATOM 803 C CA . GLY A 1 96 ? -19.654 0.542 7.523 1.00 89.56 96 GLY A CA 1
ATOM 804 C C . GLY A 1 96 ? -19.742 0.059 6.070 1.00 89.56 96 GLY A C 1
ATOM 805 O O . GLY A 1 96 ? -19.880 -1.124 5.777 1.00 89.56 96 GLY A O 1
ATOM 806 N N . ASN A 1 97 ? -19.641 0.995 5.126 1.00 92.75 97 ASN A N 1
ATOM 807 C CA . ASN A 1 97 ? -19.771 0.710 3.697 1.00 92.75 97 ASN A CA 1
ATOM 808 C C . ASN A 1 97 ? -18.508 0.034 3.119 1.00 92.75 97 ASN A C 1
ATOM 810 O O . ASN A 1 97 ? -17.403 0.559 3.247 1.00 92.75 97 ASN A O 1
ATOM 814 N N . LYS A 1 98 ? -18.683 -1.080 2.392 1.00 92.44 98 LYS A N 1
ATOM 815 C 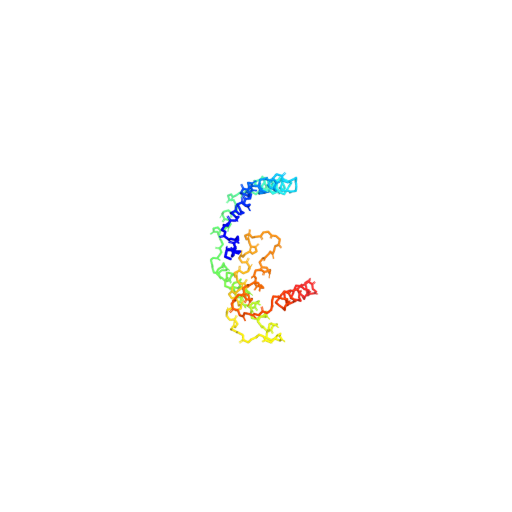CA . LYS A 1 98 ? -17.617 -1.775 1.641 1.00 92.44 98 LYS A CA 1
ATOM 816 C C . LYS A 1 98 ? -16.835 -0.870 0.677 1.00 92.44 98 LYS A C 1
ATOM 818 O O . LYS A 1 98 ? -15.631 -1.056 0.507 1.00 92.44 98 LYS A O 1
ATOM 823 N N . TRP A 1 99 ? -17.499 0.115 0.068 1.00 91.88 99 TRP A N 1
ATOM 824 C CA . TRP A 1 99 ? -16.865 1.051 -0.864 1.00 91.88 99 TRP A CA 1
ATOM 825 C C . TRP A 1 99 ? -15.861 1.953 -0.150 1.00 91.88 99 TRP A C 1
ATOM 827 O O . TRP A 1 99 ? -14.723 2.066 -0.591 1.00 91.88 99 TRP A O 1
ATOM 837 N N . ALA A 1 100 ? -16.239 2.489 1.009 1.00 92.25 100 ALA A N 1
ATOM 838 C CA . ALA A 1 100 ? -15.361 3.343 1.798 1.00 92.25 100 ALA A CA 1
ATOM 839 C C . ALA A 1 100 ? -14.178 2.567 2.404 1.00 92.25 100 ALA A C 1
ATOM 841 O O . ALA A 1 100 ? -13.068 3.080 2.501 1.00 92.25 100 ALA A O 1
ATOM 842 N N . ILE A 1 101 ? -14.375 1.289 2.746 1.00 93.44 101 ILE A N 1
ATOM 843 C CA . ILE A 1 101 ? -13.269 0.409 3.153 1.00 93.44 101 ILE A CA 1
ATOM 844 C C . ILE A 1 101 ? -12.289 0.155 2.003 1.00 93.44 101 ILE A C 1
ATOM 846 O O . ILE A 1 101 ? -11.075 0.163 2.208 1.00 93.44 101 ILE A O 1
ATOM 850 N N . SER A 1 102 ? -12.807 -0.036 0.790 1.00 92.44 102 SER A N 1
ATOM 851 C CA . SER A 1 102 ? -11.976 -0.202 -0.407 1.00 92.44 102 SER A CA 1
ATOM 852 C C . SER A 1 102 ? -11.197 1.077 -0.731 1.00 92.44 102 SER A C 1
ATOM 854 O O . SER A 1 102 ? -10.029 0.999 -1.100 1.00 92.44 102 SER A O 1
ATOM 856 N N . GLU A 1 103 ? -11.805 2.248 -0.520 1.00 93.25 103 GLU A N 1
ATOM 857 C CA . GLU A 1 103 ? -11.152 3.555 -0.650 1.00 93.25 103 GLU A CA 1
ATOM 858 C C . GLU A 1 103 ? -10.010 3.728 0.362 1.00 93.25 103 GLU A C 1
ATOM 860 O O . GLU A 1 103 ? -8.888 4.045 -0.031 1.00 93.25 103 GLU A O 1
ATOM 865 N N . ILE A 1 104 ? -10.245 3.425 1.646 1.00 93.81 104 ILE A N 1
ATOM 866 C CA . ILE A 1 104 ? -9.192 3.443 2.677 1.00 93.81 104 ILE A CA 1
ATOM 867 C C . ILE A 1 104 ? -8.025 2.535 2.273 1.00 93.81 104 ILE A C 1
ATOM 869 O O . ILE A 1 104 ? -6.863 2.924 2.402 1.00 93.81 104 ILE A O 1
ATOM 873 N N . LEU A 1 105 ? -8.316 1.341 1.751 1.00 92.62 105 LEU A N 1
ATOM 874 C CA . LEU A 1 105 ? -7.284 0.421 1.277 1.00 92.62 105 LEU A CA 1
ATOM 875 C C . LEU A 1 105 ? -6.500 0.973 0.086 1.00 92.62 105 LEU A C 1
ATOM 877 O O . LEU A 1 105 ? -5.279 0.815 0.050 1.00 92.62 105 LEU A O 1
ATOM 881 N N . PHE A 1 106 ? -7.176 1.635 -0.852 1.00 92.50 106 PHE A N 1
ATOM 882 C CA . PHE A 1 106 ? -6.536 2.276 -1.997 1.00 92.50 106 PHE A CA 1
ATOM 883 C C . PHE A 1 106 ? -5.559 3.370 -1.546 1.00 92.50 106 PHE A C 1
ATOM 885 O O . PHE A 1 106 ? -4.398 3.374 -1.960 1.00 92.50 106 PHE A O 1
ATOM 892 N N . ILE A 1 107 ? -5.985 4.242 -0.625 1.00 93.31 107 ILE A N 1
ATOM 893 C CA . ILE A 1 107 ? -5.135 5.307 -0.073 1.00 93.31 107 ILE A CA 1
ATOM 894 C C . ILE A 1 107 ? -3.954 4.708 0.706 1.00 93.31 107 ILE A C 1
ATOM 896 O O . ILE A 1 107 ? -2.822 5.173 0.582 1.00 93.31 107 ILE A O 1
ATOM 900 N N . SER A 1 108 ? -4.173 3.637 1.467 1.00 92.38 108 SER A N 1
ATOM 901 C CA . SER A 1 108 ? -3.096 2.924 2.161 1.00 92.38 108 SER A CA 1
ATOM 902 C C . SER A 1 108 ? -2.077 2.286 1.226 1.00 92.38 108 SER A C 1
ATOM 904 O O . SER A 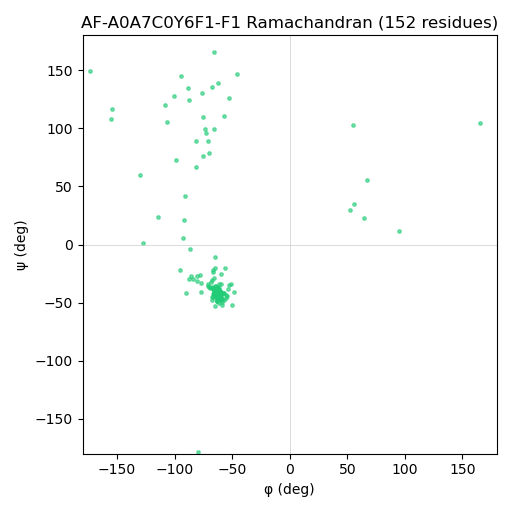1 108 ? -0.879 2.317 1.508 1.00 92.38 108 SER A O 1
ATOM 906 N N . TRP A 1 109 ? -2.525 1.717 0.109 1.00 90.25 109 TRP A N 1
ATOM 907 C CA . TRP A 1 109 ? -1.629 1.203 -0.924 1.00 90.25 109 TRP A CA 1
ATOM 908 C C . TRP A 1 109 ? -0.822 2.319 -1.576 1.00 90.25 109 TRP A C 1
ATOM 910 O O . TRP A 1 109 ? 0.385 2.172 -1.752 1.00 90.25 109 TRP A O 1
ATOM 920 N N . PHE A 1 110 ? -1.457 3.454 -1.853 1.00 92.00 110 PHE A N 1
ATOM 921 C CA . PHE A 1 110 ? -0.762 4.640 -2.335 1.00 92.00 110 PHE A CA 1
ATOM 922 C C . PHE A 1 110 ? 0.292 5.133 -1.328 1.00 92.00 110 PHE A C 1
ATOM 924 O O . PHE A 1 110 ? 1.441 5.375 -1.698 1.00 92.00 110 PHE A O 1
ATOM 931 N N . ALA A 1 111 ? -0.044 5.175 -0.036 1.00 91.62 111 ALA A N 1
ATOM 932 C CA . ALA A 1 111 ? 0.900 5.526 1.021 1.00 91.62 111 ALA A CA 1
ATOM 933 C C . ALA A 1 111 ? 2.103 4.567 1.077 1.00 91.62 111 ALA A C 1
ATOM 935 O O . ALA A 1 111 ? 3.214 5.016 1.334 1.00 91.62 111 ALA A O 1
ATOM 936 N N . ASN A 1 112 ? 1.926 3.275 0.774 1.00 90.56 112 ASN A N 1
ATOM 937 C CA . ASN A 1 112 ? 3.035 2.314 0.700 1.00 90.56 112 ASN A CA 1
ATOM 938 C C . ASN A 1 112 ? 4.016 2.579 -0.455 1.00 90.56 112 ASN A C 1
ATOM 940 O O . ASN A 1 112 ? 5.153 2.120 -0.378 1.00 90.56 112 ASN A O 1
ATOM 944 N N . VAL A 1 113 ? 3.602 3.289 -1.509 1.00 89.44 113 VAL A N 1
ATOM 945 C CA . VAL A 1 113 ? 4.498 3.681 -2.614 1.00 89.44 113 VAL A CA 1
ATOM 946 C C . VAL A 1 113 ? 5.385 4.860 -2.206 1.00 89.44 113 VAL A C 1
ATOM 948 O O . VAL A 1 113 ? 6.533 4.945 -2.630 1.00 89.44 113 VAL A O 1
ATOM 951 N N . ILE A 1 114 ? 4.867 5.758 -1.366 1.00 88.81 114 ILE A N 1
ATOM 952 C CA . ILE A 1 114 ? 5.564 6.981 -0.944 1.00 88.81 114 ILE A CA 1
ATOM 953 C C . ILE A 1 114 ? 6.400 6.738 0.315 1.00 88.81 114 ILE A C 1
ATOM 955 O O . ILE A 1 114 ? 7.516 7.241 0.442 1.00 88.81 114 ILE A O 1
ATOM 959 N N . VAL A 1 115 ? 5.844 5.998 1.273 1.00 85.56 115 VAL A N 1
ATOM 960 C CA . VAL A 1 115 ? 6.390 5.881 2.620 1.00 85.56 115 VAL A CA 1
ATOM 961 C C . VAL A 1 115 ? 7.164 4.566 2.769 1.00 85.56 115 VAL A C 1
ATOM 963 O O . VAL A 1 115 ? 6.611 3.490 2.518 1.00 85.56 115 VAL A O 1
ATOM 966 N N . PRO A 1 116 ? 8.428 4.606 3.232 1.00 76.62 116 PRO A N 1
ATOM 967 C CA . PRO A 1 116 ? 9.208 3.397 3.471 1.00 76.62 116 PRO A CA 1
ATOM 968 C C . PRO A 1 116 ? 8.617 2.543 4.608 1.00 76.62 116 PRO A C 1
ATOM 970 O O . PRO A 1 116 ? 7.796 2.999 5.400 1.00 76.62 116 PRO A O 1
ATOM 973 N N . ALA A 1 117 ? 9.068 1.288 4.709 1.00 79.69 117 ALA A N 1
ATOM 974 C CA . ALA A 1 117 ? 8.682 0.329 5.756 1.00 79.69 117 ALA A CA 1
ATOM 975 C C . ALA A 1 117 ? 7.195 -0.096 5.779 1.00 79.69 117 ALA A C 1
ATOM 977 O O . ALA A 1 117 ? 6.712 -0.570 6.804 1.00 79.69 117 ALA A O 1
ATOM 978 N N . LYS A 1 118 ? 6.474 0.020 4.652 1.00 78.44 118 LYS A N 1
ATOM 979 C CA . LYS A 1 118 ? 5.060 -0.397 4.518 1.00 78.44 118 LYS A CA 1
ATOM 980 C C . LYS A 1 118 ? 4.126 0.256 5.554 1.00 78.44 118 LYS A C 1
ATOM 982 O O . LYS A 1 118 ? 3.147 -0.341 6.006 1.00 78.44 118 LYS A O 1
ATOM 987 N N . LEU A 1 119 ? 4.410 1.509 5.923 1.00 87.25 119 LEU A N 1
ATOM 988 C CA . LEU A 1 119 ? 3.623 2.261 6.910 1.00 87.25 119 LEU A CA 1
ATOM 989 C C . LEU A 1 119 ? 2.179 2.552 6.458 1.00 87.25 119 LEU A C 1
ATOM 991 O O . LEU A 1 119 ? 1.349 2.935 7.282 1.00 87.25 119 LEU A O 1
ATOM 995 N N . GLY A 1 120 ? 1.832 2.310 5.192 1.00 88.00 120 GLY A N 1
ATOM 996 C 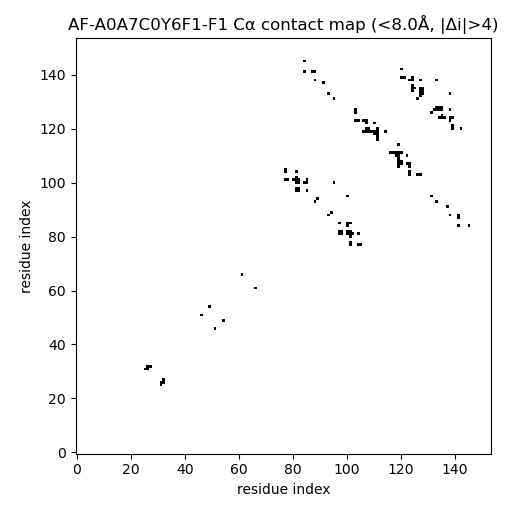CA . GLY A 1 120 ? 0.459 2.397 4.696 1.00 88.00 120 GLY A CA 1
ATOM 997 C C . GLY A 1 120 ? -0.511 1.444 5.406 1.00 88.00 120 GLY A C 1
ATOM 998 O O . GLY A 1 120 ? -1.699 1.751 5.522 1.00 88.00 120 GLY A O 1
ATOM 999 N N . ASP A 1 121 ? -0.025 0.334 5.969 1.00 89.12 121 ASP A N 1
ATOM 1000 C CA . ASP A 1 121 ? -0.844 -0.562 6.796 1.00 89.12 121 ASP A CA 1
ATOM 1001 C C . ASP A 1 121 ? -1.231 0.052 8.151 1.00 89.12 121 ASP A C 1
ATOM 1003 O O . ASP A 1 121 ? -2.359 -0.118 8.624 1.00 89.12 121 ASP A O 1
ATOM 1007 N N . LEU A 1 122 ? -0.330 0.829 8.753 1.00 91.50 122 LEU A N 1
ATOM 1008 C CA . LEU A 1 122 ? -0.661 1.634 9.929 1.00 91.50 122 LEU A CA 1
ATOM 1009 C C . LEU A 1 122 ? -1.574 2.799 9.540 1.00 91.50 122 LEU A C 1
ATOM 1011 O O . LEU A 1 122 ? -2.494 3.135 10.283 1.00 91.50 122 LEU A O 1
ATOM 1015 N N . TYR A 1 123 ? -1.387 3.350 8.338 1.00 92.75 123 TYR A N 1
ATOM 1016 C CA . TYR A 1 123 ? -2.207 4.443 7.832 1.00 92.75 123 TYR A CA 1
ATOM 1017 C C . TYR A 1 123 ? -3.692 4.071 7.694 1.00 92.75 123 TYR A C 1
ATOM 1019 O O . TYR A 1 123 ? -4.543 4.851 8.117 1.00 92.75 123 TYR A O 1
ATOM 1027 N N . ARG A 1 124 ? -4.040 2.861 7.219 1.00 92.62 124 ARG A N 1
ATOM 1028 C CA . ARG A 1 124 ? -5.458 2.427 7.203 1.00 92.62 124 ARG A CA 1
ATOM 1029 C C . ARG A 1 124 ? -6.030 2.308 8.604 1.00 92.62 124 ARG A C 1
ATOM 1031 O O . ARG A 1 124 ? -7.191 2.632 8.811 1.00 92.62 124 ARG A O 1
ATOM 1038 N N . SER A 1 125 ? -5.222 1.867 9.564 1.00 93.00 125 SER A N 1
ATOM 1039 C CA . SER A 1 125 ? -5.653 1.750 10.960 1.00 93.00 125 SER A CA 1
ATOM 1040 C C . SER A 1 125 ? -5.930 3.120 11.575 1.00 93.00 125 SER A C 1
ATOM 1042 O O . SER A 1 125 ? -6.934 3.291 12.261 1.00 93.00 125 SER A O 1
ATOM 1044 N N . TYR A 1 126 ? -5.107 4.113 11.240 1.00 94.06 126 TYR A N 1
ATOM 1045 C CA . TYR A 1 126 ? -5.356 5.510 11.583 1.00 94.06 126 TYR A CA 1
ATOM 1046 C C . TYR A 1 126 ? -6.621 6.066 10.905 1.00 94.06 126 TYR A C 1
ATOM 1048 O O . TYR A 1 126 ? -7.442 6.696 11.567 1.00 94.06 126 TYR A O 1
ATOM 1056 N N . LEU A 1 127 ? -6.825 5.809 9.607 1.00 93.94 127 LEU A N 1
ATOM 1057 C CA . LEU A 1 127 ? -8.032 6.250 8.895 1.00 93.94 127 LEU A CA 1
ATOM 1058 C C . LEU A 1 127 ? -9.310 5.612 9.455 1.00 93.94 127 LEU A C 1
ATOM 1060 O O . LEU A 1 127 ? -10.338 6.282 9.527 1.00 93.94 127 LEU A O 1
ATOM 1064 N N . MET A 1 128 ? -9.254 4.351 9.884 1.00 95.44 128 MET A N 1
ATOM 1065 C CA . MET A 1 128 ? -10.384 3.663 10.514 1.00 95.44 128 MET A CA 1
ATOM 1066 C C . MET A 1 128 ? -10.772 4.287 11.858 1.00 95.44 128 MET A C 1
ATOM 1068 O O . MET A 1 128 ? -11.960 4.477 12.127 1.00 95.44 128 MET A O 1
ATOM 1072 N N . ASP A 1 129 ? -9.793 4.665 12.676 1.00 94.56 129 ASP A N 1
ATOM 1073 C CA . ASP A 1 129 ? -10.052 5.389 13.921 1.00 94.56 129 ASP A CA 1
ATOM 1074 C C . ASP A 1 129 ? -10.580 6.805 13.653 1.00 94.56 129 ASP A C 1
ATOM 1076 O O . ASP A 1 129 ? -11.596 7.224 14.211 1.00 94.56 129 ASP A O 1
ATOM 1080 N N . LYS A 1 130 ? -9.958 7.526 12.716 1.00 94.44 130 LYS A N 1
ATOM 1081 C CA . LYS A 1 130 ? -10.351 8.895 12.374 1.00 94.44 130 LYS A CA 1
ATOM 1082 C C . LYS A 1 130 ? -11.767 8.976 11.797 1.00 94.44 130 LYS A C 1
ATOM 1084 O O . LYS A 1 130 ? -12.548 9.810 12.252 1.00 94.44 130 LYS A O 1
ATOM 1089 N N . ASN A 1 131 ? -12.088 8.130 10.818 1.00 93.69 131 ASN A N 1
ATOM 1090 C CA . ASN A 1 131 ? -13.335 8.218 10.051 1.00 93.69 131 ASN A C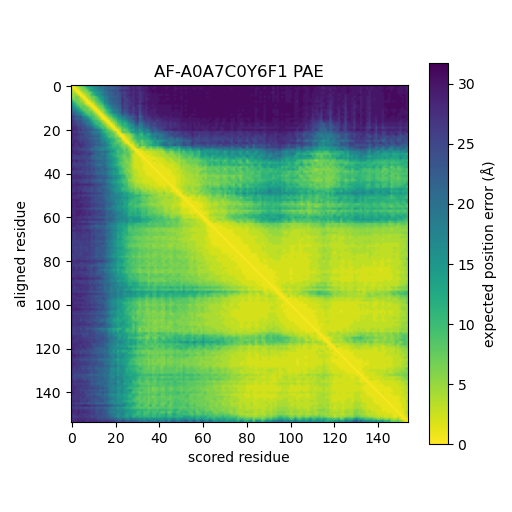A 1
ATOM 1091 C C . ASN A 1 131 ? -14.493 7.455 10.704 1.00 93.69 131 ASN A C 1
ATOM 1093 O O . ASN A 1 131 ? -15.645 7.844 10.532 1.00 93.69 131 ASN A O 1
ATOM 1097 N N . TYR A 1 132 ? -14.204 6.377 11.440 1.00 93.62 132 TYR A N 1
ATOM 1098 C CA . TYR A 1 132 ? -15.231 5.477 11.972 1.00 93.62 132 TYR A CA 1
ATOM 1099 C C . TYR A 1 132 ? -15.138 5.223 13.477 1.00 93.62 132 TYR A C 1
ATOM 1101 O O . TYR A 1 132 ? -15.933 4.438 13.993 1.00 93.62 132 TYR A O 1
ATOM 1109 N N . LYS A 1 133 ? -14.181 5.842 14.186 1.00 92.69 133 LYS A N 1
ATOM 1110 C CA . LYS A 1 133 ? -13.917 5.587 15.617 1.00 92.69 133 LYS A CA 1
ATOM 1111 C C . LYS A 1 133 ? -13.736 4.099 15.922 1.00 92.69 133 LYS A C 1
ATOM 1113 O O . LYS A 1 133 ? -14.062 3.617 17.006 1.00 92.69 133 LYS A O 1
ATOM 1118 N N . PHE A 1 134 ? -13.236 3.354 14.937 1.00 93.75 134 PHE A N 1
ATOM 1119 C CA . PHE A 1 134 ? -13.004 1.929 15.064 1.00 93.75 134 PHE A CA 1
ATOM 1120 C C . PHE A 1 134 ? -11.604 1.686 15.629 1.00 93.75 134 PHE A C 1
ATOM 1122 O O . PHE A 1 134 ? -10.633 2.292 15.186 1.00 93.75 134 PHE A O 1
ATOM 1129 N N . SER A 1 135 ? -11.502 0.785 16.607 1.00 94.25 135 SER A N 1
ATOM 1130 C CA . SER A 1 135 ? -10.262 0.548 17.353 1.00 94.25 135 SER A CA 1
ATOM 1131 C C . SER A 1 135 ? -9.064 0.276 16.434 1.00 94.25 135 SER A C 1
ATOM 1133 O O . SER A 1 135 ? -9.072 -0.666 15.631 1.00 94.25 135 SER A O 1
ATOM 1135 N N . ILE A 1 136 ? -7.994 1.058 16.621 1.00 92.69 136 ILE A N 1
ATOM 1136 C CA . ILE A 1 136 ? -6.711 0.875 15.927 1.00 92.69 136 ILE A CA 1
ATOM 1137 C C . ILE A 1 136 ? -6.192 -0.547 16.156 1.00 92.69 136 ILE A C 1
ATOM 1139 O O . ILE A 1 136 ? -5.839 -1.220 15.194 1.00 92.69 136 ILE A O 1
ATOM 1143 N N . SER A 1 137 ? -6.223 -1.050 17.395 1.00 92.88 137 SER A N 1
ATOM 1144 C CA . SER A 1 137 ? -5.732 -2.393 17.732 1.00 92.88 137 SER A CA 1
ATOM 1145 C C . SER A 1 137 ? -6.493 -3.500 17.001 1.00 92.88 137 SER A C 1
ATOM 1147 O O . SER A 1 137 ? -5.869 -4.415 16.465 1.00 92.88 137 SER A O 1
ATOM 1149 N N . LYS A 1 138 ? -7.830 -3.403 16.910 1.00 92.62 138 LYS A N 1
ATOM 1150 C CA . LYS A 1 138 ? -8.640 -4.354 16.123 1.00 92.62 138 LYS A CA 1
ATOM 1151 C C . LYS A 1 138 ? -8.276 -4.294 14.642 1.00 92.62 138 LYS A C 1
ATOM 1153 O O . LYS A 1 138 ? -8.150 -5.328 13.989 1.00 92.62 138 LYS A O 1
ATOM 1158 N N . THR A 1 139 ? -8.083 -3.084 14.124 1.00 93.31 139 THR A N 1
ATOM 1159 C CA . THR A 1 139 ? -7.725 -2.874 12.722 1.00 93.31 139 THR A CA 1
ATOM 1160 C C . THR A 1 139 ? -6.354 -3.468 12.416 1.00 93.31 139 THR A C 1
ATOM 1162 O O . THR A 1 139 ? -6.259 -4.320 11.538 1.00 93.31 139 THR A O 1
ATOM 1165 N N . VAL A 1 140 ? -5.322 -3.122 13.188 1.00 93.81 140 VAL A N 1
ATOM 1166 C CA . VAL A 1 140 ? -3.962 -3.669 13.051 1.00 93.81 140 VAL A CA 1
ATOM 1167 C C . VAL A 1 140 ? -3.958 -5.193 13.204 1.00 93.81 140 VAL A C 1
ATOM 1169 O O 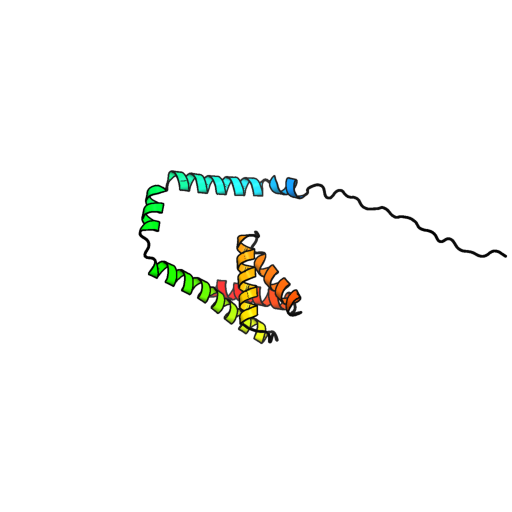. VAL A 1 140 ? -3.326 -5.879 12.404 1.00 93.81 140 VAL A O 1
ATOM 1172 N N . GLY A 1 141 ? -4.714 -5.747 14.157 1.00 92.75 141 GLY A N 1
ATOM 1173 C CA . GLY A 1 141 ? -4.869 -7.197 14.307 1.00 92.75 141 GLY A CA 1
ATOM 1174 C C . GLY A 1 141 ? -5.484 -7.863 13.071 1.00 92.75 141 GLY A C 1
ATOM 1175 O O . GLY A 1 141 ? -5.011 -8.913 12.633 1.00 92.75 141 GLY A O 1
ATOM 1176 N N . SER A 1 142 ? -6.480 -7.224 12.444 1.00 93.19 142 SER A N 1
ATOM 1177 C CA . SER A 1 142 ? -7.065 -7.712 11.186 1.00 93.19 142 SER A CA 1
ATOM 1178 C C . SER A 1 142 ? -6.059 -7.688 10.030 1.00 93.19 142 SER A C 1
ATOM 1180 O O . SER A 1 142 ? -6.006 -8.638 9.252 1.00 93.19 142 SER A O 1
ATOM 1182 N N . VAL A 1 143 ? -5.217 -6.648 9.956 1.00 91.81 143 VAL A N 1
ATOM 1183 C CA . VAL A 1 143 ? -4.136 -6.530 8.967 1.00 91.81 143 VAL A CA 1
ATOM 1184 C C . VAL A 1 143 ? -3.115 -7.640 9.153 1.00 91.81 143 VAL A C 1
ATOM 1186 O O . VAL A 1 143 ? -2.742 -8.304 8.189 1.00 91.81 143 VAL A O 1
ATOM 1189 N N . PHE A 1 144 ? -2.664 -7.843 10.389 1.00 92.12 144 PHE A N 1
ATOM 1190 C CA . PHE A 1 144 ? -1.703 -8.884 10.722 1.00 92.12 144 PHE A CA 1
ATOM 1191 C C . PHE A 1 144 ? -2.240 -10.265 10.342 1.00 92.12 144 PHE A C 1
ATOM 1193 O O . PHE A 1 144 ? -1.557 -11.021 9.659 1.00 92.12 144 PHE A O 1
ATOM 1200 N N . THR A 1 145 ? -3.495 -10.543 10.699 1.00 91.81 145 THR A N 1
ATOM 1201 C CA . THR A 1 145 ? -4.186 -11.788 10.345 1.00 91.81 145 THR A CA 1
ATOM 1202 C C . THR A 1 145 ? -4.222 -11.989 8.832 1.00 91.81 145 THR A C 1
ATOM 1204 O O . THR A 1 145 ? -3.838 -13.046 8.341 1.00 91.81 145 THR A O 1
ATOM 1207 N N . GLU A 1 146 ? -4.608 -10.957 8.078 1.00 90.50 146 GLU A N 1
ATOM 1208 C CA . GLU A 1 146 ? -4.574 -10.967 6.613 1.00 90.50 146 GLU A CA 1
ATOM 1209 C C . GLU A 1 146 ? -3.179 -11.322 6.075 1.00 90.50 146 GLU A C 1
ATOM 1211 O O . GLU A 1 146 ? -3.078 -12.163 5.189 1.00 90.50 146 GLU A O 1
ATOM 1216 N N . ARG A 1 147 ? -2.104 -10.756 6.637 1.00 89.38 147 ARG A N 1
ATOM 1217 C CA . ARG A 1 147 ? -0.735 -11.043 6.181 1.00 89.38 147 ARG A CA 1
ATOM 1218 C C . ARG A 1 147 ? -0.259 -12.440 6.528 1.00 89.38 147 ARG A C 1
ATOM 1220 O O . ARG A 1 147 ? 0.438 -13.035 5.716 1.00 89.38 147 ARG A O 1
ATOM 1227 N N . VAL A 1 148 ? -0.649 -12.967 7.682 1.00 91.56 148 VAL A N 1
ATOM 1228 C CA . VAL A 1 148 ? -0.379 -14.365 8.031 1.00 91.56 148 VAL A CA 1
ATOM 1229 C C . VAL A 1 148 ? -1.080 -15.294 7.042 1.00 91.56 148 VAL A C 1
ATOM 1231 O O . VAL A 1 148 ? -0.439 -16.191 6.508 1.00 91.56 148 VAL A O 1
ATOM 1234 N N . PHE A 1 149 ? -2.354 -15.048 6.721 1.00 89.12 149 PHE A N 1
ATOM 1235 C CA . PHE A 1 149 ? -3.056 -15.830 5.698 1.00 89.12 149 PHE A CA 1
ATOM 1236 C C . PHE A 1 149 ? -2.393 -15.722 4.325 1.00 89.12 149 PHE A C 1
ATOM 1238 O O . PHE A 1 149 ? -2.198 -16.742 3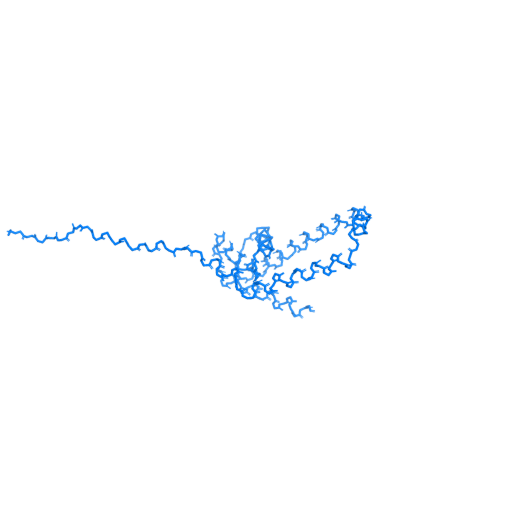.669 1.00 89.12 149 PHE A O 1
ATOM 1245 N N . ASP A 1 150 ? -2.010 -14.514 3.909 1.00 87.88 150 ASP A N 1
ATOM 1246 C CA . ASP A 1 150 ? -1.323 -14.305 2.634 1.00 87.88 150 ASP A CA 1
ATOM 1247 C C . ASP A 1 150 ? 0.028 -15.057 2.590 1.00 87.88 150 ASP A C 1
ATOM 1249 O O . ASP A 1 150 ? 0.396 -15.547 1.531 1.00 87.88 150 ASP A O 1
ATOM 1253 N N . MET A 1 151 ? 0.749 -15.183 3.715 1.00 92.06 151 MET A N 1
ATOM 1254 C CA . MET A 1 151 ? 2.010 -15.943 3.810 1.00 92.06 151 MET A CA 1
ATOM 1255 C C . MET A 1 151 ? 1.825 -17.463 3.886 1.00 92.06 151 MET A C 1
ATOM 1257 O O . MET A 1 151 ? 2.751 -18.188 3.558 1.00 92.06 151 MET A O 1
ATOM 1261 N N . LEU A 1 152 ? 0.688 -17.950 4.387 1.00 92.31 152 LEU A N 1
ATOM 1262 C CA . LEU A 1 152 ? 0.421 -19.390 4.503 1.00 92.31 152 LEU A CA 1
ATOM 1263 C C . LEU A 1 152 ? -0.119 -19.992 3.204 1.00 92.31 152 LEU A C 1
ATOM 1265 O O . LEU A 1 152 ? 0.050 -21.183 2.962 1.00 92.31 152 LEU A O 1
ATOM 1269 N N . ILE A 1 153 ? -0.836 -19.189 2.418 1.00 90.62 153 ILE A N 1
ATOM 1270 C CA . ILE A 1 153 ? -1.453 -19.621 1.159 1.00 90.62 153 ILE A CA 1
ATOM 1271 C C . ILE A 1 153 ? -0.463 -19.516 -0.014 1.00 90.62 153 ILE A C 1
ATOM 1273 O O . ILE A 1 153 ? -0.623 -20.238 -0.998 1.00 90.62 153 ILE A O 1
ATOM 1277 N N . LEU A 1 154 ? 0.517 -18.610 0.078 1.00 69.06 154 LEU A N 1
ATOM 1278 C CA . LEU A 1 154 ? 1.537 -18.355 -0.944 1.00 69.06 154 LEU A CA 1
ATOM 1279 C C . LEU A 1 154 ? 2.816 -19.154 -0.675 1.00 69.06 154 LEU A C 1
ATOM 1281 O O . LEU A 1 154 ? 3.367 -19.690 -1.660 1.00 69.06 154 LEU A O 1
#

Organism: Desulfofervidus auxilii (NCBI:txid1621989)

Foldseek 3Di:
DDDDDDDDDDPPPPDPPPPPPPPVVVCPDPVNVVVVVVVVVVVVCCVVVDDVVVVVVVVVPDDPVVVVVVVVVVLVVLLVVLQVLVVLVVVVVDDDDSVVSSVLSVVLVVCPVVDPPSCSQLSSLVVCCVVPVDHSVSSNVSVVVVVVVVVVVD

Mean predicted aligned error: 11.77 Å

Solvent-accessible surface area (backbone atoms only — not comparable to full-atom values): 9019 Å² total; per-residue (Å²): 143,81,84,89,79,96,81,84,81,85,82,79,82,82,70,84,88,72,84,80,56,75,62,62,64,56,61,68,29,70,69,47,50,51,51,51,51,50,52,49,51,53,51,51,51,46,61,75,72,46,62,62,70,58,52,53,57,51,59,73,66,52,59,65,70,60,52,54,49,51,50,51,52,52,56,49,50,52,44,52,51,14,44,54,51,37,54,57,41,38,77,74,72,48,85,75,61,49,65,61,45,22,49,43,48,51,54,17,54,54,38,39,76,75,37,77,91,56,47,12,62,57,45,36,20,51,48,38,30,73,78,66,71,38,58,43,68,61,42,48,50,52,51,52,50,52,48,52,51,56,62,72,76,103

Radius of gyration: 25.77 Å; Cα contacts (8 Å, |Δi|>4): 79; chains: 1; bounding box: 47×65×87 Å

pLDDT: mean 83.62, std 16.3, range [40.72, 96.88]

Sequence (154 aa):
MKSNLNITPKIESTMPVEEDLSLKRKFFSFKTLLSFLLAFIVLYLLYTRIEINKVISLISKAKWPLFLLAFLIFYLSIFLRGLRWHFLLKNLGFNGNKWAISEILFISWFANVIVPAKLGDLYRSYLMDKNYKFSISKTVGSVFTERVFDMLIL

InterPro domains:
  IPR022791 Lysylphosphatidylglycerol synthetase/glycosyltransferase AglD [PF03706] (33-154)
  IPR022791 Lysylphosphatidylglycerol synthetase/glycosyltransferase AglD [TIGR00374] (37-153)